Protein AF-A0A8T6YEF7-F1 (afdb_monomer_lite)

Foldseek 3Di:
DDPVVVVVVVVVVVLVVVLVVLVVVLVVLVVPDDPVVVVVVVVVCVVLVVLLVVLVVQLVVLVVQLVVLVVVPVVDPDDQNVPSVVSSVVSVVSNSVSVVVSSVSSVVSSVVVVVVVD

Radius of gyration: 18.4 Å; chains: 1; bounding box: 45×23×58 Å

Sequence (118 aa):
MGFLGVLMEIYNVNAAVAIIFFCGLAVLRLRGMDRDLLKARLFLNDTIIQRTWMYISIGVVFLALNALVKFMDGFTSLGNIFSNYHLAELTQIAFLTAFTFSTYNWYSFINGTIKKYR

Structure (mmCIF, N/CA/C/O backbone):
data_AF-A0A8T6YEF7-F1
#
_entry.id   AF-A0A8T6YEF7-F1
#
loop_
_atom_site.group_PDB
_atom_site.id
_atom_site.type_symbol
_atom_site.label_atom_id
_atom_site.label_alt_id
_atom_site.label_comp_id
_atom_site.label_asym_id
_atom_site.label_entity_id
_atom_site.label_seq_id
_atom_site.pdbx_PDB_ins_code
_atom_site.Cartn_x
_atom_site.Cartn_y
_atom_site.Cartn_z
_atom_site.occupancy
_atom_site.B_iso_or_equiv
_atom_site.auth_seq_id
_atom_site.auth_comp_id
_atom_site.auth_asym_id
_atom_site.auth_atom_id
_atom_site.pdbx_PDB_model_num
ATOM 1 N N . MET A 1 1 ? 23.783 -8.030 -16.174 1.00 53.09 1 MET A N 1
ATOM 2 C CA . MET A 1 1 ? 22.916 -7.246 -15.266 1.00 53.09 1 MET A CA 1
ATOM 3 C C . MET A 1 1 ? 23.809 -6.342 -14.431 1.00 53.09 1 MET A C 1
ATOM 5 O O . MET A 1 1 ? 24.772 -6.840 -13.866 1.00 53.09 1 MET A O 1
ATOM 9 N N . GLY A 1 2 ? 23.580 -5.027 -14.445 1.00 77.06 2 GLY A N 1
ATOM 10 C CA . GLY A 1 2 ? 24.402 -4.065 -13.698 1.00 77.06 2 GLY A CA 1
ATOM 11 C C . GLY A 1 2 ? 24.021 -3.974 -12.215 1.00 77.06 2 GLY A C 1
ATOM 12 O O . GLY A 1 2 ? 22.963 -4.457 -11.817 1.00 77.06 2 GLY A O 1
ATOM 13 N N . PHE A 1 3 ? 24.859 -3.304 -11.419 1.00 68.44 3 PHE A N 1
ATOM 14 C CA . PHE A 1 3 ? 24.677 -3.062 -9.976 1.00 68.44 3 PHE A CA 1
ATOM 15 C C . PHE A 1 3 ? 23.280 -2.525 -9.604 1.00 68.44 3 PHE A C 1
ATOM 17 O O . PHE A 1 3 ? 22.674 -2.987 -8.641 1.00 68.44 3 PHE A O 1
ATOM 24 N N . LEU A 1 4 ? 22.733 -1.611 -10.414 1.00 60.88 4 LEU A N 1
ATOM 25 C CA . LEU A 1 4 ? 21.383 -1.064 -10.232 1.00 60.88 4 LEU A CA 1
ATOM 26 C C . LEU A 1 4 ? 20.279 -2.124 -10.361 1.00 60.88 4 LEU A C 1
ATOM 28 O O . LEU A 1 4 ? 19.324 -2.093 -9.595 1.00 60.88 4 LEU A O 1
ATOM 32 N N . GLY A 1 5 ? 20.427 -3.089 -11.274 1.00 63.12 5 GLY A N 1
ATOM 33 C CA . GLY A 1 5 ? 19.445 -4.161 -11.454 1.00 63.12 5 GLY A CA 1
ATOM 34 C C . GLY A 1 5 ? 19.380 -5.097 -10.246 1.00 63.12 5 GLY A C 1
ATOM 35 O O . GLY A 1 5 ? 18.293 -5.443 -9.793 1.00 63.12 5 GLY A O 1
ATOM 36 N N . VAL A 1 6 ? 20.540 -5.424 -9.668 1.00 70.38 6 VAL A N 1
ATOM 37 C CA . VAL A 1 6 ? 20.636 -6.269 -8.464 1.00 70.38 6 VAL A CA 1
ATOM 38 C C . VAL A 1 6 ? 20.039 -5.562 -7.242 1.00 70.38 6 VAL A C 1
ATOM 40 O O . VAL A 1 6 ? 19.281 -6.167 -6.486 1.00 70.38 6 VAL A O 1
ATOM 43 N N . LEU A 1 7 ? 20.318 -4.265 -7.061 1.00 63.53 7 LEU A N 1
ATOM 44 C CA . LEU A 1 7 ? 19.695 -3.455 -6.004 1.00 63.53 7 LEU A CA 1
ATOM 45 C C . LEU A 1 7 ? 18.167 -3.436 -6.114 1.00 63.53 7 LEU A C 1
ATOM 47 O O . LEU A 1 7 ? 17.468 -3.497 -5.100 1.00 63.53 7 LEU A O 1
ATOM 51 N N . MET A 1 8 ? 17.648 -3.378 -7.337 1.00 61.41 8 MET A N 1
ATOM 52 C CA . MET A 1 8 ? 16.211 -3.342 -7.574 1.00 61.41 8 MET A CA 1
ATOM 53 C C . MET A 1 8 ? 15.525 -4.684 -7.335 1.00 61.41 8 MET A C 1
ATOM 55 O O . MET A 1 8 ? 14.425 -4.719 -6.784 1.00 61.41 8 MET A O 1
ATOM 59 N N . GLU A 1 9 ? 16.173 -5.792 -7.692 1.00 66.50 9 GLU A N 1
ATOM 60 C CA . GLU A 1 9 ? 15.699 -7.129 -7.325 1.00 66.50 9 GLU A CA 1
ATOM 61 C C . GLU A 1 9 ? 15.618 -7.285 -5.806 1.00 66.50 9 GLU A C 1
ATOM 63 O O . GLU A 1 9 ? 14.588 -7.717 -5.288 1.00 66.50 9 GLU A O 1
ATOM 68 N N . ILE A 1 10 ? 16.649 -6.844 -5.081 1.00 68.56 10 ILE A N 1
ATOM 69 C CA . ILE A 1 10 ? 16.657 -6.859 -3.613 1.00 68.56 10 ILE A CA 1
ATOM 70 C C . ILE A 1 10 ? 15.518 -5.995 -3.053 1.00 68.56 10 ILE A C 1
ATOM 72 O O . ILE A 1 10 ? 14.823 -6.421 -2.127 1.00 68.56 10 ILE A O 1
ATOM 76 N N . TYR A 1 11 ? 15.276 -4.807 -3.620 1.00 70.50 11 TYR A N 1
ATOM 77 C CA . TYR A 1 11 ? 14.152 -3.956 -3.220 1.00 70.50 11 TYR A CA 1
ATOM 78 C C . TYR A 1 11 ? 12.800 -4.636 -3.465 1.00 70.50 11 TYR A C 1
ATOM 80 O O . TYR A 1 11 ? 11.959 -4.653 -2.569 1.00 70.50 11 TYR A O 1
ATOM 88 N N . ASN A 1 12 ? 12.598 -5.242 -4.637 1.00 66.38 12 ASN A N 1
ATOM 89 C CA . ASN A 1 12 ? 11.359 -5.938 -4.985 1.00 66.38 12 ASN A CA 1
ATOM 90 C C . ASN A 1 12 ? 11.092 -7.142 -4.078 1.00 66.38 12 ASN A C 1
ATOM 92 O O . ASN A 1 12 ? 9.959 -7.332 -3.632 1.00 66.38 12 ASN A O 1
ATOM 96 N N . VAL A 1 13 ? 12.126 -7.925 -3.764 1.00 72.50 13 VAL A N 1
ATOM 97 C CA . VAL A 1 13 ? 12.024 -9.047 -2.823 1.00 72.50 13 VAL A CA 1
ATOM 98 C C . VAL A 1 13 ? 11.675 -8.536 -1.424 1.00 72.50 13 VAL A C 1
ATOM 100 O O . VAL A 1 13 ? 10.731 -9.036 -0.814 1.00 72.50 13 VAL A O 1
ATOM 103 N N . ASN A 1 14 ? 12.351 -7.491 -0.939 1.00 68.00 14 ASN A N 1
ATOM 104 C CA . ASN A 1 14 ? 12.056 -6.892 0.366 1.00 68.00 14 ASN A CA 1
ATOM 105 C C . ASN A 1 14 ? 10.640 -6.305 0.434 1.00 68.00 14 ASN A C 1
ATOM 107 O O . ASN A 1 14 ? 9.935 -6.500 1.423 1.00 68.00 14 ASN A O 1
ATOM 111 N N . ALA A 1 15 ? 10.201 -5.631 -0.627 1.00 66.44 15 ALA A N 1
ATOM 112 C CA . ALA A 1 15 ? 8.847 -5.119 -0.779 1.00 66.44 15 ALA A CA 1
ATOM 113 C C . ALA A 1 15 ? 7.804 -6.246 -0.728 1.00 66.44 15 ALA A C 1
ATOM 115 O O . ALA A 1 15 ? 6.820 -6.140 0.006 1.00 66.44 15 ALA A O 1
ATOM 116 N N . ALA A 1 16 ? 8.027 -7.345 -1.453 1.00 71.75 16 ALA A N 1
ATOM 117 C CA . ALA A 1 16 ? 7.133 -8.500 -1.451 1.00 71.75 16 ALA A CA 1
ATOM 118 C C . ALA A 1 16 ? 7.063 -9.169 -0.069 1.00 71.75 16 ALA A C 1
ATOM 120 O O . ALA A 1 16 ? 5.969 -9.455 0.424 1.00 71.75 16 ALA A O 1
ATOM 121 N N . VAL A 1 17 ? 8.210 -9.354 0.592 1.00 72.00 17 VAL A N 1
ATOM 122 C CA . VAL A 1 17 ? 8.283 -9.896 1.959 1.00 72.00 17 VAL A CA 1
ATOM 123 C C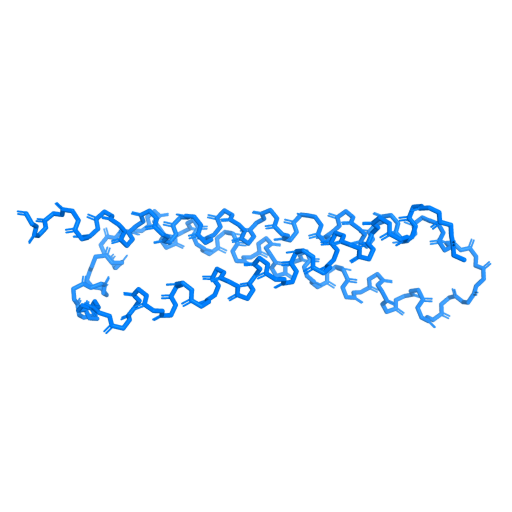 . VAL A 1 17 ? 7.546 -8.987 2.944 1.00 72.00 17 VAL A C 1
ATOM 125 O O . VAL A 1 17 ? 6.758 -9.481 3.750 1.00 72.00 17 VAL A O 1
ATOM 128 N N . ALA A 1 18 ? 7.731 -7.667 2.849 1.00 69.50 18 ALA A N 1
ATOM 129 C CA . ALA A 1 18 ? 7.025 -6.703 3.687 1.00 69.50 18 ALA A CA 1
ATOM 130 C C . ALA A 1 18 ? 5.505 -6.777 3.476 1.00 69.50 18 ALA A C 1
ATOM 132 O O . ALA A 1 18 ? 4.760 -6.847 4.452 1.00 69.50 18 ALA A O 1
ATOM 133 N N . ILE A 1 19 ? 5.034 -6.835 2.225 1.00 73.88 19 ILE A N 1
ATOM 134 C CA . ILE A 1 19 ? 3.603 -6.967 1.907 1.00 73.88 19 ILE A CA 1
ATOM 135 C C . ILE A 1 19 ? 3.027 -8.251 2.511 1.00 73.88 19 ILE A C 1
ATOM 137 O O . ILE A 1 19 ? 1.997 -8.197 3.184 1.00 73.88 19 ILE A O 1
ATOM 141 N N . ILE A 1 20 ? 3.693 -9.394 2.321 1.00 74.94 20 ILE A N 1
ATOM 142 C CA . ILE A 1 20 ? 3.245 -10.683 2.872 1.00 74.94 20 ILE A CA 1
ATOM 143 C C . ILE A 1 20 ? 3.196 -10.624 4.402 1.00 74.94 20 ILE A C 1
ATOM 145 O O . ILE A 1 20 ? 2.208 -11.047 5.005 1.00 74.94 20 ILE A O 1
ATOM 149 N N . PHE A 1 21 ? 4.226 -10.055 5.032 1.00 73.75 21 PHE A N 1
ATOM 150 C CA . PHE A 1 21 ? 4.299 -9.899 6.482 1.00 73.75 21 PHE A CA 1
ATOM 151 C C . PHE A 1 21 ? 3.168 -9.016 7.026 1.00 73.75 21 PHE A C 1
ATOM 153 O O . PHE A 1 21 ? 2.481 -9.408 7.971 1.00 73.75 21 PHE A O 1
ATOM 160 N N . PHE A 1 22 ? 2.918 -7.860 6.404 1.00 69.50 22 PHE A N 1
ATOM 161 C CA . PHE A 1 22 ? 1.848 -6.942 6.800 1.00 69.50 22 PHE A CA 1
ATOM 162 C C . PHE A 1 22 ? 0.450 -7.531 6.578 1.00 69.50 22 PHE A C 1
ATOM 164 O O . PHE A 1 22 ? -0.404 -7.419 7.462 1.00 69.50 22 PHE A O 1
ATOM 171 N N . CYS A 1 23 ? 0.226 -8.222 5.457 1.00 72.25 23 CYS A N 1
ATOM 172 C CA . CYS A 1 23 ? -1.007 -8.971 5.214 1.00 72.25 23 CYS A CA 1
ATOM 173 C C . CYS A 1 23 ? -1.219 -10.060 6.276 1.00 72.25 23 CYS A C 1
ATOM 175 O O . CYS A 1 23 ? -2.308 -10.166 6.842 1.00 72.25 23 CYS A O 1
ATOM 177 N N . GLY A 1 24 ? -0.178 -10.831 6.603 1.00 71.69 24 GLY A N 1
ATOM 178 C CA . GLY A 1 24 ? -0.231 -11.855 7.649 1.00 71.69 24 GLY A CA 1
ATOM 179 C C . GLY A 1 24 ? -0.563 -11.272 9.025 1.00 71.69 24 GLY A C 1
ATOM 180 O O . GLY A 1 24 ? -1.450 -11.774 9.718 1.00 71.69 24 GLY A O 1
ATOM 181 N N . LEU A 1 25 ? 0.081 -10.162 9.394 1.00 71.69 25 LEU A N 1
ATOM 182 C CA . LEU A 1 25 ? -0.194 -9.422 10.630 1.00 71.69 25 LEU A CA 1
ATOM 183 C C . LEU A 1 25 ? -1.645 -8.940 10.714 1.00 71.69 25 LEU A C 1
ATOM 185 O O . LEU A 1 25 ? -2.273 -9.081 11.768 1.00 71.69 25 LEU A O 1
ATOM 189 N N . ALA A 1 26 ? -2.187 -8.403 9.618 1.00 68.25 26 ALA A N 1
ATOM 190 C CA . ALA A 1 26 ? -3.577 -7.961 9.554 1.00 68.25 26 ALA A CA 1
ATOM 191 C C . ALA A 1 26 ? -4.549 -9.134 9.771 1.00 68.25 26 ALA A C 1
ATOM 193 O O . ALA A 1 26 ? -5.458 -9.036 10.598 1.00 68.25 26 ALA A O 1
ATOM 194 N N . VAL A 1 27 ? -4.320 -10.271 9.105 1.00 73.19 27 VAL A N 1
ATOM 195 C CA . VAL A 1 27 ? -5.151 -11.481 9.249 1.00 73.19 27 VAL A CA 1
ATOM 196 C C . VAL A 1 27 ? -5.101 -12.038 10.675 1.00 73.19 27 VAL A C 1
ATOM 198 O O . VAL A 1 27 ? -6.143 -12.376 11.243 1.00 73.19 27 VAL A O 1
ATOM 201 N N . LEU A 1 28 ? -3.914 -12.103 11.284 1.00 73.44 28 LEU A N 1
ATOM 202 C CA . LEU A 1 28 ? -3.751 -12.589 12.658 1.00 73.44 28 LEU A CA 1
ATOM 203 C C . LEU A 1 28 ? -4.450 -11.680 13.677 1.00 73.44 28 LEU A C 1
ATOM 205 O O . LEU A 1 28 ? -5.127 -12.178 14.576 1.00 73.44 28 LEU A O 1
ATOM 209 N N . ARG A 1 29 ? -4.352 -10.355 13.516 1.00 66.44 29 ARG A N 1
ATOM 210 C CA . ARG A 1 29 ? -5.050 -9.386 14.378 1.00 66.44 29 ARG A CA 1
ATOM 211 C C . ARG A 1 29 ? -6.570 -9.450 14.235 1.00 66.44 29 ARG A C 1
ATOM 213 O O . ARG A 1 29 ? -7.269 -9.302 15.233 1.00 66.44 29 ARG A O 1
ATOM 220 N N . LEU A 1 30 ? -7.083 -9.703 13.032 1.00 67.31 30 LEU A N 1
ATOM 221 C CA . LEU A 1 30 ? -8.524 -9.836 12.787 1.00 67.31 30 LEU A CA 1
ATOM 222 C C . LEU A 1 30 ? -9.124 -11.109 13.403 1.00 67.31 30 LEU A C 1
ATOM 224 O O . LEU A 1 30 ? -10.311 -11.121 13.721 1.00 67.31 30 LEU A O 1
ATOM 228 N N . ARG A 1 31 ? -8.332 -12.173 13.597 1.00 68.00 31 ARG A N 1
ATOM 229 C CA . ARG A 1 31 ? -8.812 -13.439 14.184 1.00 68.00 31 ARG A CA 1
ATOM 230 C C . ARG A 1 31 ? -9.251 -13.317 15.643 1.00 68.00 31 ARG A C 1
ATOM 232 O O . ARG A 1 31 ? -10.167 -14.024 16.042 1.00 68.00 31 ARG A O 1
ATOM 239 N N . GLY A 1 32 ? -8.595 -12.462 16.426 1.00 65.38 32 GLY A N 1
ATOM 240 C CA . GLY A 1 32 ? -8.866 -12.303 17.860 1.00 65.38 32 GLY A CA 1
ATOM 241 C C . GLY A 1 32 ? -9.868 -11.202 18.201 1.00 65.38 32 GLY A C 1
ATOM 242 O O . GLY A 1 32 ? -10.039 -10.897 19.377 1.00 65.38 32 GLY A O 1
ATOM 243 N N . MET A 1 33 ? -10.476 -10.558 17.200 1.00 69.44 33 MET A N 1
ATOM 244 C CA . MET A 1 33 ? -11.283 -9.361 17.409 1.00 69.44 33 MET A CA 1
ATOM 245 C C . MET A 1 33 ? -12.763 -9.631 17.149 1.00 69.44 33 MET A C 1
ATOM 247 O O . MET A 1 33 ? -13.123 -10.281 16.167 1.00 69.44 33 MET A O 1
ATOM 251 N N . ASP A 1 34 ? -13.614 -9.094 18.021 1.00 76.69 34 ASP A N 1
ATOM 252 C CA . ASP A 1 34 ? -15.062 -9.166 17.865 1.00 76.69 34 ASP A CA 1
ATOM 253 C C . ASP A 1 34 ? -15.487 -8.406 16.597 1.00 76.69 34 ASP A C 1
ATOM 255 O O . ASP A 1 34 ? -15.291 -7.190 16.466 1.00 76.69 34 ASP A O 1
ATOM 259 N N . ARG A 1 35 ? -16.018 -9.157 15.627 1.00 73.81 35 ARG A N 1
ATOM 260 C CA . ARG A 1 35 ? -16.377 -8.645 14.301 1.00 73.81 35 ARG A CA 1
ATOM 261 C C . ARG A 1 35 ? -17.534 -7.659 14.374 1.00 73.81 35 ARG A C 1
ATOM 263 O O . ARG A 1 35 ? -17.542 -6.706 13.594 1.00 73.81 35 ARG A O 1
ATOM 270 N N . ASP A 1 36 ? -18.459 -7.848 15.308 1.00 78.69 36 ASP A N 1
ATOM 271 C CA . ASP A 1 36 ? -19.634 -6.988 15.443 1.00 78.69 36 ASP A CA 1
ATOM 272 C C . ASP A 1 36 ? -19.242 -5.642 16.053 1.00 78.69 36 ASP A C 1
ATOM 274 O O . ASP A 1 36 ? -19.627 -4.583 15.545 1.00 78.69 36 ASP A O 1
ATOM 278 N N . LEU A 1 37 ? -18.353 -5.664 17.050 1.00 74.81 37 LEU A N 1
ATOM 279 C CA . LEU A 1 37 ? -17.760 -4.455 17.620 1.00 74.81 37 LEU A CA 1
ATOM 280 C C . LEU A 1 37 ? -16.928 -3.680 16.585 1.00 74.81 37 LEU A C 1
ATOM 282 O O . LEU A 1 37 ? -17.005 -2.447 16.507 1.00 74.81 37 LEU A O 1
ATOM 286 N N . LEU A 1 38 ? -16.132 -4.395 15.781 1.00 77.44 38 LEU A N 1
ATOM 287 C CA . LEU A 1 38 ? -15.341 -3.787 14.714 1.00 77.44 38 LEU A CA 1
ATOM 288 C C . LEU A 1 38 ? -16.240 -3.126 13.672 1.00 77.44 38 LEU A C 1
ATOM 290 O O . LEU A 1 38 ? -15.989 -1.984 13.293 1.00 77.44 38 LEU A O 1
ATOM 294 N N . LYS A 1 39 ? -17.290 -3.826 13.234 1.00 77.50 39 LYS A N 1
ATOM 295 C CA . LYS A 1 39 ? -18.246 -3.335 12.240 1.00 77.50 39 LYS A CA 1
ATOM 296 C C . LYS A 1 39 ? -18.971 -2.089 12.742 1.00 77.50 39 LYS A C 1
ATOM 298 O O . LYS A 1 39 ? -19.044 -1.109 12.006 1.00 77.50 39 LYS A O 1
ATOM 303 N N . ALA A 1 40 ? -19.425 -2.092 13.996 1.00 78.75 40 ALA A N 1
ATOM 304 C CA . ALA A 1 40 ? -20.074 -0.938 14.612 1.00 78.75 40 ALA A CA 1
ATOM 305 C C . ALA A 1 40 ? -19.140 0.282 14.671 1.00 78.75 40 ALA A C 1
ATOM 307 O O . ALA A 1 40 ? -19.528 1.380 14.279 1.00 78.75 40 ALA A O 1
ATOM 308 N N . ARG A 1 41 ? -17.882 0.103 15.096 1.00 75.81 41 ARG A N 1
ATOM 309 C CA . ARG A 1 41 ? -16.903 1.204 15.136 1.00 75.81 41 ARG A CA 1
ATOM 310 C C . ARG A 1 41 ? -16.466 1.682 13.761 1.00 75.81 41 ARG A C 1
ATOM 312 O O . ARG A 1 41 ? -16.194 2.868 13.615 1.00 75.81 41 ARG A O 1
ATOM 319 N N . LEU A 1 42 ? -16.353 0.775 12.793 1.00 79.81 42 LEU A N 1
ATOM 320 C CA . LEU A 1 42 ? -16.029 1.132 11.417 1.00 79.81 42 LEU A CA 1
ATOM 321 C C . LEU A 1 42 ? -17.149 2.005 10.848 1.00 79.81 42 LEU A C 1
ATOM 323 O O . LEU A 1 42 ? -16.867 3.072 10.323 1.00 79.81 42 LEU A O 1
ATOM 327 N N . PHE A 1 43 ? -18.403 1.587 11.043 1.00 78.12 43 PHE A N 1
ATOM 328 C CA . PHE A 1 43 ? -19.590 2.325 10.611 1.00 78.12 43 PHE A CA 1
ATOM 329 C C . PHE A 1 43 ? -19.723 3.694 11.288 1.00 78.12 43 PHE A C 1
ATOM 331 O O . PHE A 1 43 ? -20.132 4.655 10.657 1.00 78.12 43 PHE A O 1
ATOM 338 N N . LEU A 1 44 ? -19.343 3.802 12.563 1.00 75.56 44 LEU A N 1
ATOM 339 C CA . LEU A 1 44 ? -19.354 5.069 13.302 1.00 75.56 44 LEU A CA 1
ATOM 340 C C . LEU A 1 44 ? -18.184 6.001 12.946 1.00 75.56 44 LEU A C 1
ATOM 342 O O . LEU A 1 44 ? -18.147 7.133 13.426 1.00 75.56 44 LEU A O 1
ATOM 346 N N . ASN A 1 45 ? -17.195 5.536 12.176 1.00 78.81 45 ASN A N 1
ATOM 347 C CA . ASN A 1 45 ? -15.986 6.295 11.881 1.00 78.81 45 ASN A CA 1
ATOM 348 C C . ASN A 1 45 ? -15.793 6.490 10.372 1.00 78.81 45 ASN A C 1
ATOM 350 O O . ASN A 1 45 ? -14.919 5.883 9.740 1.00 78.81 45 ASN A O 1
ATOM 354 N N . ASP A 1 46 ? -16.569 7.425 9.827 1.00 79.94 46 ASP A N 1
ATOM 355 C CA . ASP A 1 46 ? -16.527 7.816 8.415 1.00 79.94 46 ASP A CA 1
ATOM 356 C C . ASP A 1 46 ? -15.131 8.256 7.962 1.00 79.94 46 ASP A C 1
ATOM 358 O O . ASP A 1 46 ? -14.719 7.967 6.838 1.00 79.94 46 ASP A O 1
ATOM 362 N N . THR A 1 47 ? -14.341 8.882 8.845 1.00 83.25 47 THR A N 1
ATOM 363 C CA . THR A 1 47 ? -12.980 9.317 8.489 1.00 83.25 47 THR A CA 1
ATOM 364 C C . THR A 1 47 ? -12.048 8.154 8.159 1.00 83.25 47 THR A C 1
ATOM 366 O O . THR A 1 47 ? -11.191 8.277 7.280 1.00 83.25 47 THR A O 1
ATOM 369 N N . ILE A 1 48 ? -12.209 7.006 8.820 1.00 80.56 48 ILE A N 1
ATOM 370 C CA . ILE A 1 48 ? -11.401 5.813 8.542 1.00 80.56 48 ILE A CA 1
ATOM 371 C C . ILE A 1 48 ? -11.850 5.146 7.254 1.00 80.56 48 ILE A C 1
ATOM 373 O O . ILE A 1 48 ? -10.992 4.758 6.457 1.00 80.56 48 ILE A O 1
ATOM 377 N N . ILE A 1 49 ? -13.161 5.064 7.022 1.00 78.31 49 ILE A N 1
ATOM 378 C CA . ILE A 1 49 ? -13.719 4.556 5.767 1.00 78.31 49 ILE A CA 1
ATOM 379 C C . ILE A 1 49 ? -13.192 5.399 4.601 1.00 78.31 49 ILE A C 1
ATOM 381 O O . ILE A 1 49 ? -12.589 4.854 3.677 1.00 78.31 49 ILE A O 1
ATOM 385 N N . GLN A 1 50 ? -13.319 6.724 4.675 1.00 82.88 50 GLN A N 1
ATOM 386 C CA . GLN A 1 50 ? -12.910 7.628 3.602 1.00 82.88 50 GLN A CA 1
ATOM 387 C C . GLN A 1 50 ? -11.399 7.569 3.325 1.00 82.88 50 GLN A C 1
ATOM 389 O O . GLN A 1 50 ? -10.989 7.459 2.169 1.00 82.88 50 GLN A O 1
ATOM 394 N N . ARG A 1 51 ? -10.554 7.574 4.369 1.00 81.06 51 ARG A N 1
ATOM 395 C CA . ARG A 1 51 ? -9.090 7.432 4.215 1.00 81.06 51 ARG A CA 1
ATOM 396 C C . ARG A 1 51 ? -8.701 6.077 3.631 1.00 81.06 51 ARG A C 1
ATOM 398 O O . ARG A 1 51 ? -7.810 6.007 2.791 1.00 81.06 51 ARG A O 1
ATOM 405 N N . THR A 1 52 ? -9.377 5.010 4.048 1.00 78.94 52 THR A N 1
ATOM 406 C CA . THR A 1 52 ? -9.144 3.662 3.516 1.00 78.94 52 THR A CA 1
ATOM 407 C C . THR A 1 52 ? -9.475 3.601 2.031 1.00 78.94 52 THR A C 1
ATOM 409 O O . THR A 1 52 ? -8.645 3.155 1.242 1.00 78.94 52 THR A O 1
ATOM 412 N N . TRP A 1 53 ? -10.643 4.111 1.633 1.00 75.38 53 TRP A N 1
ATOM 413 C CA . TRP A 1 53 ? -11.029 4.196 0.225 1.00 75.38 53 TRP A CA 1
ATOM 414 C C . TRP A 1 53 ? -10.054 5.040 -0.593 1.00 75.38 53 TRP A C 1
ATOM 416 O O . TRP A 1 53 ? -9.683 4.632 -1.691 1.00 75.38 53 TRP A O 1
ATOM 426 N N . MET A 1 54 ? -9.582 6.166 -0.054 1.00 80.38 54 MET A N 1
ATOM 427 C CA . MET A 1 54 ? -8.583 7.009 -0.713 1.00 80.38 54 MET A CA 1
ATOM 428 C C . MET A 1 54 ? -7.273 6.247 -0.964 1.00 80.38 54 MET A C 1
ATOM 430 O O . MET A 1 54 ? -6.816 6.190 -2.103 1.00 80.38 54 MET A O 1
ATOM 434 N N . TYR A 1 55 ? -6.696 5.604 0.057 1.00 77.50 55 TYR A N 1
ATOM 435 C CA . TYR A 1 55 ? -5.440 4.863 -0.107 1.00 77.50 55 TYR A CA 1
ATOM 436 C C . TYR A 1 55 ? -5.580 3.634 -1.007 1.00 77.50 55 TYR A C 1
ATOM 438 O O . TYR A 1 55 ? -4.677 3.363 -1.798 1.00 77.50 55 TYR A O 1
ATOM 446 N N . ILE A 1 56 ? -6.705 2.915 -0.929 1.00 75.12 56 ILE A N 1
ATOM 447 C CA . ILE A 1 56 ? -6.993 1.796 -1.837 1.00 75.12 56 ILE A CA 1
ATOM 448 C C . ILE A 1 56 ? -7.107 2.304 -3.273 1.00 75.12 56 ILE A C 1
ATOM 450 O O . ILE A 1 56 ? -6.497 1.722 -4.160 1.00 75.12 56 ILE A O 1
ATOM 454 N N . SER A 1 57 ? -7.825 3.405 -3.506 1.00 73.69 57 SER A N 1
ATOM 455 C CA . SER A 1 57 ? -7.997 3.966 -4.853 1.00 73.69 57 SER A CA 1
ATOM 456 C C . SER A 1 57 ? -6.658 4.394 -5.450 1.00 73.69 57 SER A C 1
ATOM 458 O O . SER A 1 57 ? -6.343 4.028 -6.579 1.00 73.69 57 SER A O 1
ATOM 460 N N . ILE A 1 58 ? -5.830 5.092 -4.666 1.00 76.75 58 ILE A N 1
ATOM 461 C CA . ILE A 1 58 ? -4.469 5.478 -5.060 1.00 76.75 58 ILE A CA 1
ATOM 462 C C . ILE A 1 58 ? -3.638 4.229 -5.380 1.00 76.75 58 ILE A C 1
ATOM 464 O O . ILE A 1 58 ? -3.039 4.146 -6.450 1.00 76.75 58 ILE A O 1
ATOM 468 N N . GLY A 1 59 ? -3.643 3.230 -4.493 1.00 72.81 59 GLY A N 1
ATOM 469 C CA . GLY A 1 59 ? -2.922 1.977 -4.707 1.00 72.81 59 GLY A CA 1
ATOM 470 C C . GLY A 1 59 ? -3.363 1.257 -5.985 1.00 72.81 59 GLY A C 1
ATOM 471 O O . GLY A 1 59 ? -2.527 0.890 -6.804 1.00 72.81 59 GLY A O 1
ATOM 472 N N . VAL A 1 60 ? -4.667 1.105 -6.208 1.00 71.25 60 VAL A N 1
ATOM 473 C CA . VAL A 1 60 ? -5.209 0.433 -7.399 1.00 71.25 60 VAL A CA 1
ATOM 474 C C . VAL A 1 60 ? -4.824 1.170 -8.683 1.00 71.25 60 VAL A C 1
ATOM 476 O O . VAL A 1 60 ? -4.408 0.523 -9.642 1.00 71.25 60 VAL A O 1
ATOM 479 N N . VAL A 1 61 ? -4.892 2.505 -8.702 1.00 75.31 61 VAL A N 1
ATOM 480 C CA . VAL A 1 61 ? -4.488 3.312 -9.867 1.00 75.31 61 VAL A CA 1
ATOM 481 C C . VAL A 1 61 ? -3.005 3.119 -10.182 1.00 75.31 61 VAL A C 1
ATOM 483 O O . VAL A 1 61 ? -2.651 2.866 -11.332 1.00 75.31 61 VAL A O 1
ATOM 486 N N . PHE A 1 62 ? -2.134 3.178 -9.174 1.00 75.62 62 PHE A N 1
ATOM 487 C CA . PHE A 1 62 ? -0.696 2.989 -9.380 1.00 75.62 62 PHE A CA 1
ATOM 488 C C . PHE A 1 62 ? -0.324 1.547 -9.736 1.00 75.62 62 PHE A C 1
ATOM 490 O O . PHE A 1 62 ? 0.584 1.334 -10.537 1.00 75.62 62 PHE A O 1
ATOM 497 N N . LEU A 1 63 ? -1.053 0.559 -9.217 1.00 71.38 63 LEU A N 1
ATOM 498 C CA . LEU A 1 63 ? -0.905 -0.839 -9.613 1.00 71.38 63 LEU A CA 1
ATOM 499 C C . LEU A 1 63 ? -1.298 -1.046 -11.084 1.00 71.38 63 LEU A C 1
ATOM 501 O O . LEU A 1 63 ? -0.565 -1.700 -11.825 1.00 71.38 63 LEU A O 1
ATOM 505 N N . ALA A 1 64 ? -2.423 -0.464 -11.511 1.00 71.06 64 ALA A N 1
ATOM 506 C CA . ALA A 1 64 ? -2.890 -0.531 -12.893 1.00 71.06 64 ALA A CA 1
ATOM 507 C C . ALA A 1 64 ? -1.925 0.179 -13.854 1.00 71.06 64 ALA A C 1
ATOM 509 O O . ALA A 1 64 ? -1.595 -0.370 -14.903 1.00 71.06 64 ALA A O 1
ATOM 510 N N . LEU A 1 65 ? -1.411 1.353 -13.470 1.00 73.38 65 LEU A N 1
ATOM 511 C CA . LEU A 1 65 ? -0.378 2.065 -14.225 1.00 73.38 65 LEU A CA 1
ATOM 512 C C . LEU A 1 65 ? 0.906 1.239 -14.345 1.00 73.38 65 LEU A C 1
ATOM 514 O O . LEU A 1 65 ? 1.422 1.095 -15.448 1.00 73.38 65 LEU A O 1
ATOM 518 N N . ASN A 1 66 ? 1.387 0.638 -13.254 1.00 73.38 66 ASN A N 1
ATOM 519 C CA . ASN A 1 66 ? 2.574 -0.221 -13.284 1.00 73.38 66 ASN A CA 1
ATOM 520 C C . ASN A 1 66 ? 2.382 -1.424 -14.226 1.00 73.38 66 ASN A C 1
ATOM 522 O O . ASN A 1 66 ? 3.268 -1.757 -15.012 1.00 73.38 66 ASN A O 1
ATOM 526 N N . ALA A 1 67 ? 1.207 -2.062 -14.183 1.00 69.62 67 ALA A N 1
ATOM 527 C CA . ALA A 1 67 ? 0.876 -3.170 -15.077 1.00 69.62 67 ALA A CA 1
ATOM 528 C C . ALA A 1 67 ? 0.828 -2.731 -16.549 1.00 69.62 67 ALA A C 1
ATOM 530 O O . ALA A 1 67 ? 1.337 -3.441 -17.414 1.00 69.62 67 ALA A O 1
ATOM 531 N N . LEU A 1 68 ? 0.267 -1.551 -16.827 1.00 73.94 68 LEU A N 1
ATOM 532 C CA . LEU A 1 68 ? 0.182 -0.990 -18.174 1.00 73.94 68 LEU A CA 1
ATOM 533 C C . LEU A 1 68 ? 1.565 -0.631 -18.729 1.00 73.94 68 LEU A C 1
ATOM 535 O O . LEU A 1 68 ? 1.859 -0.972 -19.871 1.00 73.94 68 LEU A O 1
ATOM 539 N N . VAL A 1 69 ? 2.435 -0.021 -17.920 1.00 73.19 69 VAL A N 1
ATOM 540 C CA . VAL A 1 69 ? 3.815 0.298 -18.324 1.00 73.19 69 VAL A CA 1
ATOM 541 C C . VAL A 1 69 ? 4.595 -0.981 -18.639 1.00 73.19 69 VAL A C 1
ATOM 543 O O . VAL A 1 69 ? 5.190 -1.088 -19.708 1.00 73.19 69 VAL A O 1
ATOM 546 N N . LYS A 1 70 ? 4.510 -1.999 -17.772 1.00 68.06 70 LYS A N 1
ATOM 547 C CA . LYS A 1 70 ? 5.154 -3.305 -18.004 1.00 68.06 70 LYS A CA 1
ATOM 548 C C . LYS A 1 70 ? 4.607 -4.027 -19.238 1.00 68.06 70 LYS A C 1
ATOM 550 O O . LYS A 1 70 ? 5.361 -4.692 -19.942 1.00 68.06 70 LYS A O 1
ATOM 555 N N . PHE A 1 71 ? 3.309 -3.898 -19.510 1.00 69.06 71 PHE A N 1
ATOM 556 C CA . PHE A 1 71 ? 2.692 -4.438 -20.720 1.00 69.06 71 PHE A CA 1
ATOM 557 C C . PHE A 1 71 ? 3.206 -3.728 -21.978 1.00 69.06 71 PHE A C 1
ATOM 559 O O . PHE A 1 71 ? 3.572 -4.396 -22.942 1.00 69.06 71 PHE A O 1
ATOM 566 N N . MET A 1 72 ? 3.294 -2.394 -21.962 1.00 69.38 72 MET A N 1
ATOM 567 C CA . MET A 1 72 ? 3.830 -1.615 -23.084 1.00 69.38 72 MET A CA 1
ATOM 568 C C . MET A 1 72 ? 5.297 -1.952 -23.372 1.00 69.38 72 MET A C 1
ATOM 570 O O . MET A 1 72 ? 5.648 -2.132 -24.538 1.00 69.38 72 MET A O 1
ATOM 574 N N . ASP A 1 73 ? 6.119 -2.140 -22.337 1.00 67.38 73 ASP A N 1
ATOM 575 C CA . ASP A 1 73 ? 7.515 -2.574 -22.491 1.00 67.38 73 ASP A CA 1
ATOM 576 C C . ASP A 1 73 ? 7.650 -3.949 -23.158 1.00 67.38 73 ASP A C 1
ATOM 578 O O . ASP A 1 73 ? 8.583 -4.169 -23.928 1.00 67.38 73 ASP A O 1
ATOM 582 N N . GLY A 1 74 ? 6.696 -4.858 -22.934 1.00 64.31 74 GLY A N 1
ATOM 583 C CA . GLY A 1 74 ? 6.654 -6.152 -23.620 1.00 64.31 74 GLY A CA 1
ATOM 584 C C . GLY A 1 74 ? 6.324 -6.061 -25.117 1.00 64.31 74 GLY A C 1
ATOM 585 O O . GLY A 1 74 ? 6.700 -6.954 -25.874 1.00 64.31 74 GLY A O 1
ATOM 586 N N . PHE A 1 75 ? 5.648 -4.992 -25.557 1.00 62.62 75 PHE A N 1
ATOM 587 C CA . PHE A 1 75 ? 5.221 -4.797 -26.950 1.00 62.62 75 PHE A CA 1
ATOM 588 C C . PHE A 1 75 ? 6.185 -3.935 -27.778 1.00 62.62 75 PHE A C 1
ATOM 590 O O . PHE A 1 75 ? 6.314 -4.149 -28.985 1.00 62.62 75 PHE A O 1
ATOM 597 N N . THR A 1 76 ? 6.874 -2.965 -27.172 1.00 61.09 76 THR A N 1
ATOM 598 C CA . THR A 1 76 ? 7.797 -2.065 -27.885 1.00 61.09 76 THR A CA 1
ATOM 599 C C . THR A 1 76 ? 9.244 -2.529 -27.734 1.00 61.09 76 THR A C 1
ATOM 601 O O . THR A 1 76 ? 9.943 -2.108 -26.818 1.00 61.09 76 THR A O 1
ATOM 604 N N . SER A 1 77 ? 9.720 -3.391 -28.637 1.00 54.44 77 SER A N 1
ATOM 605 C CA . SER A 1 77 ? 10.971 -4.130 -28.423 1.00 54.44 77 SER A CA 1
ATOM 606 C C . SER A 1 77 ? 12.284 -3.331 -28.415 1.00 54.44 77 SER A C 1
ATOM 608 O O . SER A 1 77 ? 13.275 -3.929 -28.023 1.00 54.44 77 SER A O 1
ATOM 610 N N . LEU A 1 78 ? 12.382 -2.045 -28.802 1.00 52.22 78 LEU A N 1
ATOM 611 C CA . LEU A 1 78 ? 13.724 -1.454 -29.039 1.00 52.22 78 LEU A CA 1
ATOM 612 C C . LEU A 1 78 ? 13.913 0.075 -2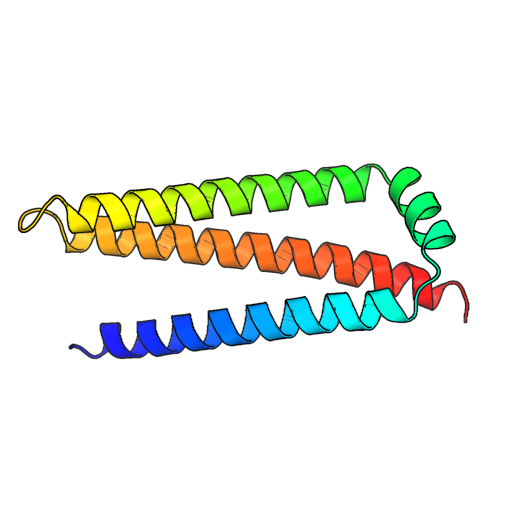8.889 1.00 52.22 78 LEU A C 1
ATOM 614 O O . LEU A 1 78 ? 15.001 0.560 -29.175 1.00 52.22 78 LEU A O 1
ATOM 618 N N . GLY A 1 79 ? 12.930 0.864 -28.437 1.00 48.91 79 GLY A N 1
ATOM 619 C CA . GLY A 1 79 ? 13.034 2.338 -28.537 1.00 48.91 79 GLY A CA 1
ATOM 620 C C . GLY A 1 79 ? 13.238 3.133 -27.242 1.00 48.91 79 GLY A C 1
ATOM 621 O O . GLY A 1 79 ? 13.952 4.128 -27.248 1.00 48.91 79 GLY A O 1
ATOM 622 N N . ASN A 1 80 ? 12.590 2.734 -26.140 1.00 55.25 80 ASN A N 1
ATOM 623 C CA . ASN A 1 80 ? 12.366 3.636 -24.995 1.00 55.25 80 ASN A CA 1
ATOM 624 C C . ASN A 1 80 ? 12.527 2.969 -23.615 1.00 55.25 80 ASN A C 1
ATOM 626 O O . ASN A 1 80 ? 12.001 3.450 -22.611 1.00 55.25 80 ASN A O 1
ATOM 630 N N . ILE A 1 81 ? 13.278 1.864 -23.577 1.00 55.53 81 ILE A N 1
ATOM 631 C CA . ILE A 1 81 ? 13.392 0.930 -22.444 1.00 55.53 81 ILE A CA 1
ATOM 632 C C . ILE A 1 81 ? 13.787 1.644 -21.140 1.00 55.53 81 ILE A C 1
ATOM 634 O O . ILE A 1 81 ? 13.246 1.336 -20.088 1.00 55.53 81 ILE A O 1
ATOM 638 N N . PHE A 1 82 ? 14.673 2.644 -21.192 1.00 54.19 82 PHE A N 1
ATOM 639 C CA . PHE A 1 82 ? 15.098 3.375 -19.991 1.00 54.19 82 PHE A CA 1
ATOM 640 C C . PHE A 1 82 ? 14.012 4.292 -19.403 1.00 54.19 82 PHE A C 1
ATOM 642 O O . PHE A 1 82 ? 13.905 4.400 -18.186 1.00 54.19 82 PHE A O 1
ATOM 649 N N . SER A 1 83 ? 13.193 4.943 -20.236 1.00 60.19 83 SER A N 1
ATOM 650 C CA . SER A 1 83 ? 12.163 5.884 -19.762 1.00 60.19 83 SER A CA 1
ATOM 651 C C . SER A 1 83 ? 10.985 5.152 -19.113 1.00 60.19 83 SER A C 1
ATOM 653 O O . SER A 1 83 ? 10.543 5.501 -18.017 1.00 60.19 83 SER A O 1
ATOM 655 N N . ASN A 1 84 ? 10.511 4.087 -19.762 1.00 62.06 84 ASN A N 1
ATOM 656 C CA . ASN A 1 84 ? 9.391 3.295 -19.261 1.00 62.06 84 ASN A CA 1
ATOM 657 C C . ASN A 1 84 ? 9.763 2.493 -18.006 1.00 62.06 84 ASN A C 1
ATOM 659 O O . ASN A 1 84 ? 8.960 2.406 -17.079 1.00 62.06 84 ASN A O 1
ATOM 663 N N . TYR A 1 85 ? 11.000 1.995 -17.925 1.00 65.19 85 TYR A N 1
ATOM 664 C CA . TYR A 1 85 ? 11.506 1.292 -16.746 1.00 65.19 85 TYR A CA 1
ATOM 665 C C . TYR A 1 85 ? 11.452 2.165 -15.481 1.00 65.19 85 TYR A C 1
ATOM 667 O O . TYR A 1 85 ? 10.865 1.763 -14.475 1.00 65.19 85 TYR A O 1
ATOM 675 N N . HIS A 1 86 ? 11.930 3.412 -15.555 1.00 70.00 86 HIS A N 1
ATOM 676 C CA . HIS A 1 86 ? 11.855 4.349 -14.428 1.00 70.00 86 HIS A CA 1
ATOM 677 C C . HIS A 1 86 ? 10.413 4.757 -14.070 1.00 70.00 86 HIS A C 1
ATOM 679 O O . HIS A 1 86 ? 10.099 4.992 -12.900 1.00 70.00 86 HIS A O 1
ATOM 685 N N . LEU A 1 87 ? 9.506 4.802 -15.050 1.00 72.38 87 LEU A N 1
ATOM 686 C CA . LEU A 1 87 ? 8.070 5.016 -14.828 1.00 72.38 87 LEU A CA 1
ATOM 687 C C . LEU A 1 87 ? 7.412 3.833 -14.095 1.00 72.38 87 LEU A C 1
ATOM 689 O O . LEU A 1 87 ? 6.615 4.038 -13.171 1.00 72.38 87 LEU A O 1
ATOM 693 N N . ALA A 1 88 ? 7.764 2.597 -14.454 1.00 69.75 88 ALA A N 1
ATOM 694 C CA . ALA A 1 88 ? 7.302 1.396 -13.757 1.00 69.75 88 ALA A CA 1
ATOM 695 C C . ALA A 1 88 ? 7.788 1.372 -12.296 1.00 69.75 88 ALA A C 1
ATOM 697 O O . ALA A 1 88 ? 7.022 1.064 -11.381 1.00 69.75 88 ALA A O 1
ATOM 698 N N . GLU A 1 89 ? 9.034 1.773 -12.046 1.00 69.44 89 GLU A N 1
ATOM 699 C CA . GLU A 1 89 ? 9.574 1.892 -10.688 1.00 69.44 89 GLU A CA 1
ATOM 700 C C . GLU A 1 89 ? 8.842 2.944 -9.850 1.00 69.44 89 GLU A C 1
ATOM 702 O O . GLU A 1 89 ? 8.423 2.662 -8.725 1.00 69.44 89 GLU A O 1
ATOM 707 N N . LEU A 1 90 ? 8.642 4.146 -10.398 1.00 75.75 90 LEU A N 1
ATOM 708 C CA . LEU A 1 90 ? 7.945 5.236 -9.709 1.00 75.75 90 LEU A CA 1
ATOM 709 C C . LEU A 1 90 ? 6.519 4.844 -9.319 1.00 75.75 90 LEU A C 1
ATOM 711 O O . LEU A 1 90 ? 6.092 5.081 -8.186 1.00 75.75 90 LEU A O 1
ATOM 715 N N . THR A 1 91 ? 5.791 4.204 -10.235 1.00 75.88 91 THR A N 1
ATOM 716 C CA . THR A 1 91 ? 4.430 3.720 -9.960 1.00 75.88 91 THR A CA 1
ATOM 717 C C . THR A 1 91 ? 4.426 2.618 -8.900 1.00 75.88 91 THR A C 1
ATOM 719 O O . THR A 1 91 ? 3.551 2.600 -8.032 1.00 75.88 91 THR A O 1
ATOM 722 N N . GLN A 1 92 ? 5.438 1.749 -8.886 1.00 73.81 92 GLN A N 1
ATOM 723 C CA . GLN A 1 92 ? 5.583 0.718 -7.864 1.00 73.81 92 GLN A CA 1
ATOM 724 C C . GLN A 1 92 ? 5.907 1.293 -6.476 1.00 73.81 92 GLN A C 1
ATOM 726 O O . GLN A 1 92 ? 5.317 0.855 -5.486 1.00 73.81 92 GLN A O 1
ATOM 731 N N . ILE A 1 93 ? 6.783 2.296 -6.388 1.00 76.81 93 ILE A N 1
ATOM 732 C CA . ILE A 1 93 ? 7.092 2.998 -5.131 1.00 76.81 93 ILE A CA 1
ATOM 733 C C . ILE A 1 93 ? 5.847 3.727 -4.606 1.00 76.81 93 ILE A C 1
ATOM 735 O O . ILE A 1 93 ? 5.533 3.645 -3.412 1.00 76.81 93 ILE A O 1
ATOM 739 N N . ALA A 1 94 ? 5.100 4.399 -5.488 1.00 75.12 94 ALA A N 1
ATOM 740 C CA . ALA A 1 94 ? 3.854 5.076 -5.131 1.00 75.12 94 ALA A CA 1
ATOM 741 C C . ALA A 1 94 ? 2.796 4.089 -4.606 1.00 75.12 94 ALA A C 1
ATOM 743 O O . ALA A 1 94 ? 2.180 4.339 -3.566 1.00 75.12 94 ALA A O 1
ATOM 744 N N . PHE A 1 95 ? 2.648 2.931 -5.261 1.00 75.44 95 PHE A N 1
ATOM 745 C CA . PHE A 1 95 ? 1.799 1.839 -4.782 1.00 75.44 95 PHE A CA 1
ATOM 746 C C . PHE A 1 95 ? 2.219 1.361 -3.389 1.00 75.44 95 PHE A C 1
ATOM 748 O O . PHE A 1 95 ? 1.381 1.283 -2.489 1.00 75.44 95 PHE A O 1
ATOM 755 N N . LEU A 1 96 ? 3.511 1.079 -3.190 1.00 76.81 96 LEU A N 1
ATOM 756 C CA . LEU A 1 96 ? 4.020 0.562 -1.920 1.00 76.81 96 LEU A CA 1
ATOM 757 C C . LEU A 1 96 ? 3.783 1.546 -0.771 1.00 76.81 96 LEU A C 1
ATOM 759 O O . LEU A 1 96 ? 3.409 1.157 0.338 1.00 76.81 96 LEU A O 1
ATOM 763 N N . THR A 1 97 ? 3.962 2.833 -1.059 1.00 77.50 97 THR A N 1
ATOM 764 C CA . THR A 1 97 ? 3.734 3.923 -0.113 1.00 77.50 97 THR A CA 1
ATOM 765 C C . THR A 1 97 ? 2.257 3.993 0.274 1.00 77.50 97 THR A C 1
ATOM 767 O O . THR A 1 97 ? 1.930 3.943 1.461 1.00 77.50 97 THR A O 1
ATOM 770 N N . ALA A 1 98 ? 1.349 4.013 -0.708 1.00 76.88 98 ALA A N 1
ATOM 771 C CA . ALA A 1 98 ? -0.095 4.020 -0.463 1.00 76.88 98 ALA A CA 1
ATOM 772 C C . ALA A 1 98 ? -0.560 2.774 0.311 1.00 76.88 98 ALA A C 1
ATOM 774 O O . ALA A 1 98 ? -1.350 2.878 1.254 1.00 76.88 98 ALA A O 1
ATOM 775 N N . PHE A 1 99 ? -0.022 1.602 -0.031 1.00 76.81 99 PHE A N 1
ATOM 776 C CA . PHE A 1 99 ? -0.306 0.347 0.659 1.00 76.81 99 PHE A CA 1
ATOM 777 C C . PHE A 1 99 ? 0.164 0.371 2.120 1.00 76.81 99 PHE A C 1
ATOM 779 O O . PHE A 1 99 ? -0.575 -0.031 3.025 1.00 76.81 99 PHE A O 1
ATOM 786 N N . THR A 1 100 ? 1.361 0.904 2.371 1.00 78.75 100 THR A N 1
ATOM 787 C CA . THR A 1 100 ? 1.916 1.049 3.723 1.00 78.75 100 THR A CA 1
ATOM 788 C C . THR A 1 100 ? 1.062 1.996 4.567 1.00 78.75 100 THR A C 1
ATOM 790 O O . THR A 1 100 ? 0.699 1.648 5.691 1.00 78.75 100 THR A O 1
ATOM 793 N N . PHE A 1 101 ? 0.659 3.151 4.023 1.00 79.69 101 PHE A N 1
ATOM 794 C CA . PHE A 1 101 ? -0.238 4.084 4.717 1.00 79.69 101 PHE A CA 1
ATOM 795 C C . PHE A 1 101 ? -1.615 3.478 4.998 1.00 79.69 101 PHE A C 1
ATOM 797 O O . PHE A 1 101 ? -2.135 3.640 6.105 1.00 79.69 101 PHE A O 1
ATOM 804 N N . SER A 1 102 ? -2.185 2.739 4.042 1.00 77.75 102 SER A N 1
ATOM 805 C CA . SER A 1 102 ? -3.446 2.013 4.235 1.00 77.75 102 SER A CA 1
ATOM 806 C C . SER A 1 102 ? -3.337 1.013 5.389 1.00 77.75 102 SER A C 1
ATOM 808 O O . SER A 1 102 ? -4.143 1.032 6.323 1.00 77.75 102 SER A O 1
ATOM 810 N N . THR A 1 103 ? -2.278 0.201 5.379 1.00 77.94 103 THR A N 1
ATOM 811 C CA . THR A 1 103 ? -2.010 -0.802 6.415 1.00 77.94 103 THR A CA 1
ATOM 812 C C . THR A 1 103 ? -1.797 -0.154 7.781 1.00 77.94 103 THR A C 1
ATOM 814 O O . THR A 1 103 ? -2.354 -0.613 8.777 1.00 77.94 103 THR A O 1
ATOM 817 N N . TYR A 1 104 ? -1.035 0.939 7.843 1.00 78.69 104 TYR A N 1
ATOM 818 C CA . TYR A 1 104 ? -0.807 1.684 9.078 1.00 78.69 104 TYR A CA 1
ATOM 819 C C . TYR A 1 104 ? -2.103 2.281 9.639 1.00 78.69 104 TYR A C 1
ATOM 821 O O . TYR A 1 104 ? -2.352 2.193 10.843 1.00 78.69 104 TYR A O 1
ATOM 829 N N . ASN A 1 105 ? -2.956 2.844 8.778 1.00 80.69 105 ASN A N 1
ATOM 830 C CA . ASN A 1 105 ? -4.246 3.402 9.182 1.00 80.69 105 ASN A CA 1
ATOM 831 C C . ASN A 1 105 ? -5.148 2.317 9.801 1.00 80.69 105 ASN A C 1
ATOM 833 O O . ASN A 1 105 ? -5.709 2.513 10.881 1.00 80.69 105 ASN A O 1
ATOM 837 N N . TRP A 1 106 ? -5.199 1.134 9.179 1.00 75.69 106 TRP A N 1
ATOM 838 C CA . TRP A 1 106 ? -5.904 -0.033 9.717 1.00 75.69 106 TRP A CA 1
ATOM 839 C C . TRP A 1 106 ? -5.301 -0.551 11.020 1.00 75.69 106 TRP A C 1
ATOM 841 O O . TRP A 1 106 ? -6.030 -0.822 11.975 1.00 75.69 106 TRP A O 1
ATOM 851 N N . TYR A 1 107 ? -3.976 -0.656 11.095 1.00 77.88 107 TYR A N 1
ATOM 852 C CA . TYR A 1 107 ? -3.286 -1.075 12.310 1.00 77.88 107 TYR A CA 1
ATOM 853 C C . TYR A 1 107 ? -3.582 -0.128 13.478 1.00 77.88 107 TYR A C 1
ATOM 855 O O . TYR A 1 107 ? -3.921 -0.589 14.567 1.00 77.88 107 TYR A O 1
ATOM 863 N N . SER A 1 108 ? -3.500 1.187 13.254 1.00 78.19 108 SER A N 1
ATOM 864 C CA . SER A 1 108 ? -3.795 2.209 14.263 1.00 78.19 108 SER A CA 1
ATOM 865 C C . SER A 1 108 ? -5.245 2.122 14.746 1.00 78.19 108 SER A C 1
ATOM 867 O O . SER A 1 108 ? -5.494 2.111 15.954 1.00 78.19 108 SER A O 1
ATOM 869 N N . PHE A 1 109 ? -6.195 1.948 13.822 1.00 78.19 109 PHE A N 1
ATOM 870 C CA . PHE A 1 109 ? -7.605 1.750 14.155 1.00 78.19 109 PHE A CA 1
ATOM 871 C C . PHE A 1 109 ? -7.825 0.525 15.048 1.00 78.19 109 PHE A C 1
ATOM 873 O O . PHE A 1 109 ? -8.410 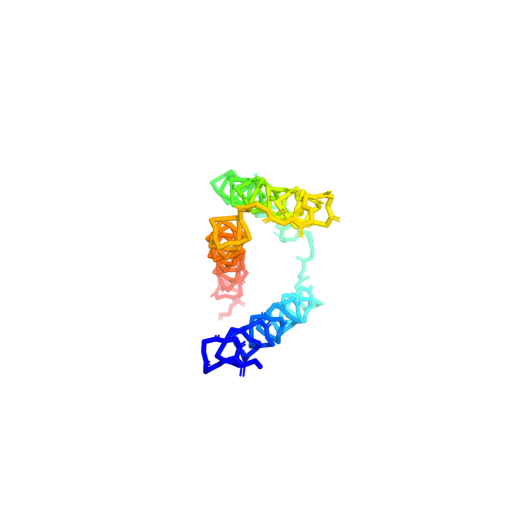0.641 16.126 1.00 78.19 109 PHE A O 1
ATOM 880 N N . ILE A 1 110 ? -7.289 -0.628 14.641 1.00 74.88 110 ILE A N 1
ATOM 881 C CA . ILE A 1 110 ? -7.377 -1.896 15.380 1.00 74.88 110 ILE A CA 1
ATOM 882 C C . ILE A 1 110 ? -6.659 -1.799 16.735 1.00 74.88 110 ILE A C 1
ATOM 884 O O . ILE A 1 110 ? -7.106 -2.342 17.738 1.00 74.88 110 ILE A O 1
ATOM 888 N N . ASN A 1 111 ? -5.529 -1.103 16.823 1.00 73.12 111 ASN A N 1
ATOM 889 C CA . ASN A 1 111 ? -4.831 -0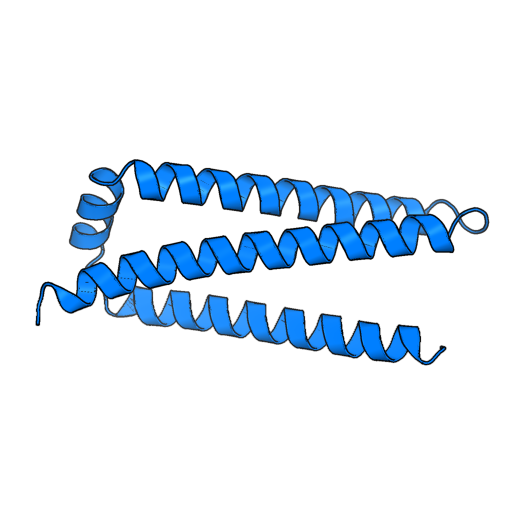.954 18.100 1.00 73.12 111 ASN A CA 1
ATOM 890 C C . ASN A 1 111 ? -5.583 -0.010 19.057 1.00 73.12 111 ASN A C 1
ATOM 892 O O . ASN A 1 111 ? -5.595 -0.229 20.270 1.00 73.12 111 ASN A O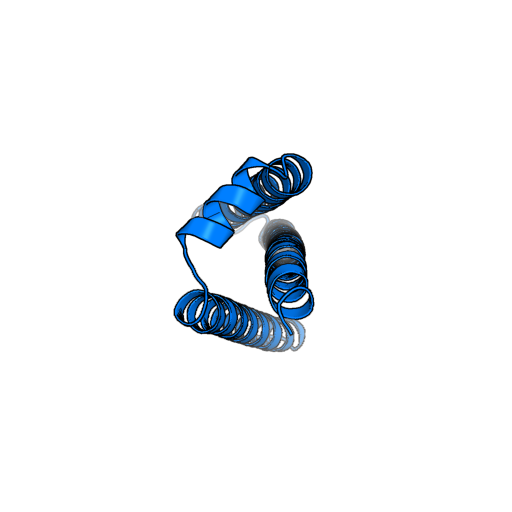 1
ATOM 896 N N . GLY A 1 112 ? -6.251 1.011 18.511 1.00 68.44 112 GLY A N 1
ATOM 897 C CA . GLY A 1 112 ? -7.147 1.900 19.250 1.00 68.44 112 GLY A CA 1
ATOM 898 C C . GLY A 1 112 ? -8.425 1.215 19.750 1.00 68.44 112 GLY A C 1
ATOM 899 O O . GLY A 1 112 ? -9.008 1.664 20.740 1.00 68.44 112 GLY A O 1
ATOM 900 N N . THR A 1 113 ? -8.864 0.114 19.129 1.00 62.84 113 THR A N 1
ATOM 901 C CA . THR A 1 113 ? -9.953 -0.706 19.684 1.00 62.84 113 THR A CA 1
ATOM 902 C C . THR A 1 113 ? -9.483 -1.530 20.877 1.00 62.84 113 THR A C 1
ATOM 904 O O . THR A 1 113 ? -10.140 -1.491 21.913 1.00 62.84 113 THR A O 1
ATOM 907 N N . ILE A 1 114 ? -8.317 -2.175 20.787 1.00 59.44 114 ILE A N 1
ATOM 908 C CA . ILE A 1 114 ? -7.783 -3.057 21.841 1.00 59.44 114 ILE A CA 1
ATOM 909 C C . ILE A 1 114 ? -7.451 -2.285 23.132 1.00 59.44 114 ILE A C 1
ATOM 911 O O . ILE A 1 114 ? -7.748 -2.758 24.226 1.00 59.44 114 ILE A O 1
ATOM 915 N N . LYS A 1 115 ? -6.890 -1.070 23.034 1.00 56.09 115 LYS A N 1
ATOM 916 C CA . LYS A 1 115 ? -6.511 -0.259 24.211 1.00 56.09 115 LYS A CA 1
ATOM 917 C C . LYS A 1 115 ? -7.684 0.262 25.049 1.00 56.09 115 LYS A C 1
ATOM 919 O O . LYS A 1 115 ? -7.453 0.673 26.175 1.00 56.09 115 LYS A O 1
ATOM 924 N N . LYS A 1 116 ? -8.909 0.302 24.512 1.00 49.09 116 LYS A N 1
ATOM 925 C CA . LYS A 1 116 ? -10.080 0.843 25.233 1.00 49.09 116 LYS A CA 1
ATOM 926 C C . LYS A 1 116 ? -10.830 -0.222 26.051 1.00 49.09 116 LYS A C 1
ATOM 928 O O . LYS A 1 116 ? -11.775 0.128 26.743 1.00 49.09 116 LYS A O 1
ATOM 933 N N . TYR A 1 117 ? -10.437 -1.494 25.933 1.00 45.09 117 TYR A N 1
ATOM 934 C CA . TYR A 1 117 ? -11.074 -2.650 26.584 1.00 45.09 117 TYR A CA 1
ATOM 935 C C . TYR A 1 117 ? -10.147 -3.388 27.566 1.00 45.09 117 TYR A C 1
ATOM 937 O O . TYR A 1 117 ? -10.467 -4.494 27.995 1.00 45.09 117 TYR A O 1
ATOM 945 N N . ARG A 1 118 ? -9.005 -2.791 27.912 1.00 44.03 118 ARG A N 1
ATOM 946 C CA . ARG A 1 118 ? -8.086 -3.266 28.948 1.00 44.03 118 ARG A CA 1
ATOM 947 C C . ARG A 1 118 ? -7.932 -2.175 29.993 1.00 44.03 118 ARG A C 1
ATOM 949 O O . ARG A 1 118 ? -7.817 -2.541 31.177 1.00 44.03 118 ARG A O 1
#

pLDDT: mean 70.75, std 8.16, range [44.03, 83.25]

Secondary structure (DSSP, 8-state):
--HHHHHHHHHHHHHHHHHHHHHHHHHHHHHTS-HHHHHHHHHT-HHHHHHHHHHHHHHH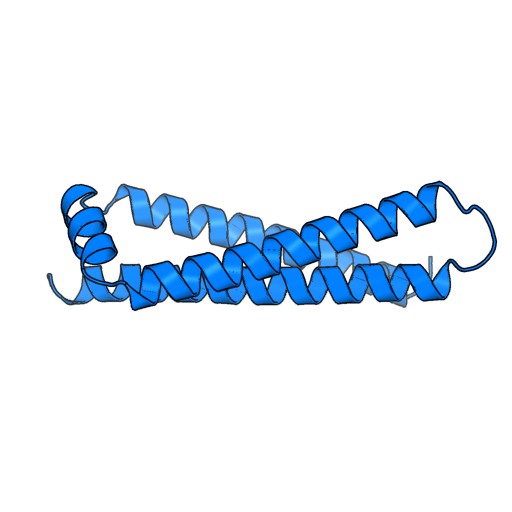HHHHHHHHHHHHHHH--SS-HHHHHHHHHHHHHHHHHHHHHHHHHHHHHHHHHHTT--